Protein AF-A0A3D0MUG8-F1 (afdb_monomer_lite)

Sequence (70 aa):
MPLRHKSAQKRARQTVKRTERNKKYKALLKRAVKNVVDLKDKSKATEELKKTTKLLDRAATKGIIHKNKA

Structure (mmCIF, N/CA/C/O backbone):
data_AF-A0A3D0MUG8-F1
#
_entry.id   AF-A0A3D0MUG8-F1
#
loop_
_atom_site.group_PDB
_atom_site.id
_atom_site.type_symbol
_atom_site.label_atom_id
_atom_site.label_alt_id
_atom_site.label_comp_id
_atom_site.label_asym_id
_atom_site.label_entity_id
_atom_site.label_seq_id
_atom_site.pdbx_PDB_ins_code
_atom_site.Cartn_x
_atom_site.Cartn_y
_atom_site.Cartn_z
_atom_site.occupancy
_atom_site.B_iso_or_equiv
_atom_site.auth_seq_id
_atom_site.auth_comp_id
_atom_site.auth_asym_id
_atom_site.auth_atom_id
_atom_site.pdbx_PDB_model_num
ATOM 1 N N . MET A 1 1 ? 7.224 -11.177 -29.293 1.00 56.09 1 MET A N 1
ATOM 2 C CA . MET A 1 1 ? 8.443 -10.405 -29.626 1.00 56.09 1 MET A CA 1
ATOM 3 C C . MET A 1 1 ? 8.827 -9.510 -28.456 1.00 56.09 1 MET A C 1
ATOM 5 O O . MET A 1 1 ? 7.936 -8.879 -27.894 1.00 56.09 1 MET A O 1
ATOM 9 N N . PRO A 1 2 ? 10.106 -9.456 -28.050 1.00 64.62 2 PRO A N 1
ATOM 10 C CA . PRO A 1 2 ? 10.557 -8.505 -27.037 1.00 64.62 2 PRO A CA 1
ATOM 11 C C . PRO A 1 2 ? 10.320 -7.068 -27.524 1.00 64.62 2 PRO A C 1
ATOM 13 O O . PRO A 1 2 ? 10.464 -6.783 -28.711 1.00 64.62 2 PRO A O 1
ATOM 16 N N . LEU A 1 3 ? 9.926 -6.160 -26.621 1.00 76.06 3 LEU A N 1
ATOM 17 C CA . LEU A 1 3 ? 9.655 -4.767 -26.993 1.00 76.06 3 LEU A CA 1
ATOM 18 C C . LEU A 1 3 ? 10.885 -4.149 -27.681 1.00 76.06 3 LEU A C 1
ATOM 20 O O . LEU A 1 3 ? 11.999 -4.278 -27.177 1.00 76.06 3 LEU A O 1
ATOM 24 N N . ARG A 1 4 ? 10.676 -3.445 -28.803 1.00 82.88 4 ARG A N 1
ATOM 25 C CA . ARG A 1 4 ? 11.743 -2.918 -29.680 1.00 82.88 4 ARG A CA 1
ATOM 26 C C . ARG A 1 4 ? 12.727 -1.981 -28.964 1.00 82.88 4 ARG A C 1
ATOM 28 O O . ARG A 1 4 ? 13.900 -1.931 -29.312 1.00 82.88 4 ARG A O 1
ATOM 35 N N . HIS A 1 5 ? 12.271 -1.270 -27.931 1.00 90.38 5 HIS A N 1
ATOM 36 C CA . HIS A 1 5 ? 13.093 -0.338 -27.156 1.00 90.38 5 HIS A CA 1
ATOM 37 C C . HIS A 1 5 ? 13.579 -0.956 -25.836 1.00 90.38 5 HIS A C 1
ATOM 39 O O . HIS A 1 5 ? 12.785 -1.465 -25.038 1.00 90.38 5 HIS A O 1
ATOM 45 N N . LYS A 1 6 ? 14.883 -0.821 -25.543 1.00 89.62 6 LYS A N 1
ATOM 46 C CA . LYS A 1 6 ? 15.509 -1.296 -24.288 1.00 89.62 6 LYS A CA 1
ATOM 47 C C . LYS A 1 6 ? 14.808 -0.745 -23.033 1.00 89.62 6 LYS A C 1
ATOM 49 O O . LYS A 1 6 ? 14.629 -1.458 -22.043 1.00 89.62 6 LYS A O 1
ATOM 54 N N . SER A 1 7 ? 14.355 0.511 -23.083 1.00 90.88 7 SER A N 1
ATOM 55 C CA . SER A 1 7 ? 13.581 1.160 -22.014 1.00 90.88 7 SER A CA 1
ATOM 56 C C . SER A 1 7 ? 12.242 0.461 -21.762 1.00 90.88 7 SER A C 1
ATOM 58 O O . SER A 1 7 ? 11.860 0.239 -20.611 1.00 90.88 7 SER A O 1
ATOM 60 N N . ALA A 1 8 ? 11.561 0.043 -22.824 1.00 91.56 8 ALA A N 1
ATOM 61 C CA . ALA A 1 8 ? 10.264 -0.608 -22.757 1.00 91.56 8 ALA A CA 1
ATOM 62 C C . ALA A 1 8 ? 10.377 -2.033 -22.179 1.00 91.56 8 ALA A C 1
ATOM 64 O O . ALA A 1 8 ? 9.606 -2.402 -21.291 1.00 91.56 8 ALA A O 1
ATOM 65 N N . GLN A 1 9 ? 11.421 -2.787 -22.545 1.00 91.25 9 GLN A N 1
ATOM 66 C CA . GLN A 1 9 ? 11.732 -4.076 -21.905 1.00 91.25 9 GLN A CA 1
ATOM 67 C C . GLN A 1 9 ? 12.048 -3.923 -20.404 1.00 91.25 9 GLN A C 1
ATOM 69 O O . GLN A 1 9 ? 11.637 -4.741 -19.577 1.00 91.25 9 GLN A O 1
ATOM 74 N N . LYS A 1 10 ? 12.757 -2.854 -20.007 1.00 91.69 10 LYS A N 1
ATOM 75 C CA . LYS A 1 10 ? 12.988 -2.529 -18.586 1.00 91.69 10 LYS A CA 1
ATOM 76 C C . LYS A 1 10 ? 11.674 -2.231 -17.862 1.00 91.69 10 LYS A C 1
ATOM 78 O O . LYS A 1 10 ? 11.470 -2.744 -16.762 1.00 91.69 10 LYS A O 1
ATOM 83 N N . ARG A 1 11 ? 10.778 -1.441 -18.463 1.00 94.06 11 ARG A N 1
ATOM 84 C CA . ARG A 1 11 ? 9.457 -1.144 -17.888 1.00 94.06 11 ARG A CA 1
ATOM 85 C C . ARG A 1 11 ? 8.629 -2.413 -17.701 1.00 94.06 11 ARG A C 1
ATOM 87 O O . ARG A 1 11 ? 8.139 -2.609 -16.597 1.00 94.06 11 ARG A O 1
ATOM 94 N N . ALA A 1 12 ? 8.571 -3.303 -18.694 1.00 92.06 12 ALA A N 1
ATOM 95 C CA . ALA A 1 12 ? 7.853 -4.577 -18.588 1.00 92.06 12 ALA A CA 1
ATOM 96 C C . ALA A 1 12 ? 8.317 -5.406 -17.374 1.00 92.06 12 ALA A C 1
ATOM 98 O O . ALA A 1 12 ? 7.502 -5.797 -16.539 1.00 92.06 12 ALA A O 1
ATOM 99 N N . ARG A 1 13 ? 9.637 -5.565 -17.193 1.00 93.00 13 ARG A N 1
ATOM 100 C CA . ARG A 1 13 ? 10.217 -6.270 -16.031 1.00 93.00 13 ARG A CA 1
ATOM 101 C C . ARG A 1 13 ? 9.879 -5.603 -14.694 1.00 93.00 13 ARG A C 1
ATOM 103 O O . ARG A 1 13 ? 9.595 -6.283 -13.711 1.00 93.00 13 ARG A O 1
ATOM 110 N N . GLN A 1 14 ? 9.911 -4.271 -14.635 1.00 95.75 14 GLN A N 1
ATOM 111 C CA . GLN A 1 14 ? 9.538 -3.532 -13.424 1.00 95.75 14 GLN A CA 1
ATOM 112 C C . GLN A 1 14 ? 8.044 -3.656 -13.106 1.00 95.75 14 GLN A C 1
ATOM 114 O O . GLN A 1 14 ? 7.679 -3.742 -11.934 1.00 95.75 14 GLN A O 1
ATOM 119 N N . THR A 1 15 ? 7.190 -3.649 -14.130 1.00 95.50 15 THR A N 1
ATOM 120 C CA . THR A 1 15 ? 5.737 -3.743 -13.975 1.00 95.50 15 THR A CA 1
ATOM 121 C C . THR A 1 15 ? 5.346 -5.051 -13.309 1.00 95.50 15 THR A C 1
ATOM 123 O O . THR A 1 15 ? 4.603 -4.997 -12.339 1.00 95.50 15 THR A O 1
ATOM 126 N N . VAL A 1 16 ? 5.907 -6.192 -13.722 1.00 95.62 16 VAL A N 1
ATOM 127 C CA . VAL A 1 16 ? 5.622 -7.497 -13.090 1.00 95.62 16 VAL A CA 1
ATOM 128 C C . VAL A 1 16 ? 5.868 -7.446 -11.576 1.00 95.62 16 VAL A C 1
ATOM 130 O O . VAL A 1 16 ? 4.958 -7.700 -10.788 1.00 95.62 16 VAL A O 1
ATOM 133 N N . LYS A 1 17 ? 7.049 -6.967 -11.160 1.00 95.62 17 LYS A N 1
ATOM 134 C CA . LYS A 1 17 ? 7.409 -6.827 -9.736 1.00 95.62 17 LYS A CA 1
ATOM 135 C C . LYS A 1 17 ? 6.460 -5.893 -8.974 1.00 95.62 17 LYS A C 1
ATOM 137 O O . LYS A 1 17 ? 6.053 -6.183 -7.848 1.00 95.62 17 LYS A O 1
ATOM 142 N N . ARG A 1 18 ? 6.093 -4.752 -9.571 1.00 95.19 18 ARG A N 1
ATOM 143 C CA . ARG A 1 18 ? 5.159 -3.786 -8.959 1.00 95.19 18 ARG A CA 1
ATOM 144 C C . ARG A 1 18 ? 3.747 -4.361 -8.843 1.00 95.19 18 ARG A C 1
ATOM 146 O O . ARG A 1 18 ? 3.104 -4.163 -7.813 1.00 95.19 18 ARG A O 1
ATOM 153 N N . THR A 1 19 ? 3.284 -5.076 -9.864 1.00 95.88 19 THR A N 1
ATOM 154 C CA . THR A 1 19 ? 1.964 -5.711 -9.901 1.00 95.88 19 THR A CA 1
ATOM 155 C C . THR A 1 19 ? 1.840 -6.771 -8.817 1.00 95.88 19 THR A C 1
ATOM 157 O O . THR A 1 19 ? 0.877 -6.731 -8.055 1.00 95.88 19 THR A O 1
ATOM 160 N N . GLU A 1 20 ? 2.825 -7.658 -8.668 1.00 95.38 20 GLU A N 1
ATOM 161 C CA . GLU A 1 20 ? 2.829 -8.674 -7.608 1.00 95.38 20 GLU A CA 1
ATOM 162 C C . GLU A 1 20 ? 2.787 -8.054 -6.211 1.00 95.38 20 GLU A C 1
ATOM 164 O O . GLU A 1 20 ? 1.962 -8.439 -5.379 1.00 95.38 20 GLU A O 1
ATOM 169 N N . ARG A 1 21 ? 3.630 -7.041 -5.966 1.00 93.56 21 ARG A N 1
ATOM 170 C CA . ARG A 1 21 ? 3.628 -6.287 -4.707 1.00 93.56 21 ARG A CA 1
ATOM 171 C C . ARG A 1 21 ? 2.242 -5.704 -4.434 1.00 93.56 21 ARG A C 1
ATOM 173 O O . ARG A 1 21 ? 1.667 -5.947 -3.377 1.00 93.56 21 ARG A O 1
ATOM 180 N N . ASN A 1 22 ? 1.685 -4.959 -5.387 1.00 93.75 22 ASN A N 1
ATOM 181 C CA . ASN A 1 22 ? 0.398 -4.288 -5.217 1.00 93.75 22 ASN A CA 1
ATOM 182 C C . ASN A 1 22 ? -0.755 -5.293 -5.047 1.00 93.75 22 ASN A C 1
ATOM 184 O O . ASN A 1 22 ? -1.664 -5.040 -4.258 1.00 93.75 22 ASN A O 1
ATOM 188 N N . LYS A 1 23 ? -0.709 -6.445 -5.732 1.00 94.50 23 LYS A N 1
ATOM 189 C CA . LYS A 1 23 ? -1.694 -7.529 -5.594 1.00 94.50 23 LYS A CA 1
ATOM 190 C C . LYS A 1 23 ? -1.711 -8.082 -4.168 1.00 94.50 23 LYS A C 1
ATOM 192 O O . LYS A 1 23 ? -2.788 -8.179 -3.585 1.00 94.50 23 LYS A O 1
ATOM 197 N N . LYS A 1 24 ? -0.537 -8.368 -3.588 1.00 92.69 24 LYS A N 1
ATOM 198 C CA . LYS A 1 24 ? -0.406 -8.864 -2.204 1.00 92.69 24 LYS A CA 1
ATOM 199 C C . LYS A 1 24 ? -1.028 -7.893 -1.196 1.00 92.69 24 LYS A C 1
ATOM 201 O O . LYS A 1 24 ? -1.891 -8.286 -0.419 1.00 92.69 24 LYS A O 1
ATOM 206 N N . TYR A 1 25 ? -0.661 -6.613 -1.258 1.00 92.06 25 TYR A N 1
ATOM 207 C CA . TYR A 1 25 ? -1.203 -5.606 -0.339 1.00 92.06 25 TYR A CA 1
ATOM 208 C C . TYR A 1 25 ? -2.712 -5.390 -0.508 1.00 92.06 25 TYR A C 1
ATOM 210 O O . TYR A 1 25 ? -3.428 -5.326 0.486 1.00 92.06 25 TYR A O 1
ATOM 218 N N . LYS A 1 26 ? -3.224 -5.333 -1.746 1.00 90.62 26 LYS A N 1
ATOM 219 C CA . LYS A 1 26 ? -4.670 -5.197 -1.989 1.00 90.62 26 LYS A CA 1
ATOM 220 C C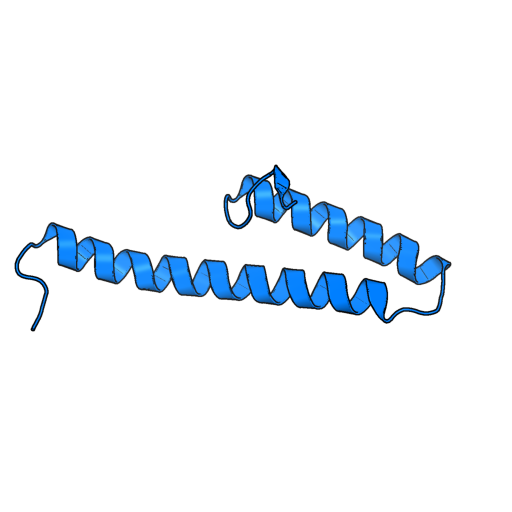 . LYS A 1 26 ? -5.462 -6.393 -1.455 1.00 90.62 26 LYS A C 1
ATOM 222 O O . LYS A 1 26 ? -6.550 -6.195 -0.925 1.00 90.62 26 LYS A O 1
ATOM 227 N N . ALA A 1 27 ? -4.935 -7.611 -1.582 1.00 93.25 27 ALA A N 1
ATOM 228 C CA . ALA A 1 27 ? -5.577 -8.806 -1.036 1.00 93.25 27 ALA A CA 1
ATOM 229 C C . ALA A 1 27 ? -5.637 -8.772 0.500 1.00 93.25 27 ALA A C 1
ATOM 231 O O . ALA A 1 27 ? -6.691 -9.041 1.072 1.00 93.25 27 ALA A O 1
ATOM 232 N N . LEU A 1 28 ? -4.540 -8.372 1.153 1.00 90.56 28 LEU A N 1
ATOM 233 C CA . LEU A 1 28 ? -4.487 -8.215 2.610 1.00 90.56 28 LEU A CA 1
ATOM 234 C C . LEU A 1 28 ? -5.499 -7.180 3.113 1.00 90.56 28 LEU A C 1
ATOM 236 O O . LEU A 1 28 ? -6.250 -7.476 4.036 1.00 90.56 28 LEU A O 1
ATOM 240 N N . LEU A 1 29 ? -5.568 -6.008 2.472 1.00 89.56 29 LEU A N 1
ATOM 241 C CA . LEU A 1 29 ? -6.524 -4.955 2.837 1.00 89.56 29 LEU A CA 1
ATOM 242 C C . LEU A 1 29 ? -7.971 -5.435 2.709 1.00 89.56 29 LEU A C 1
ATOM 244 O O . LEU A 1 29 ? -8.754 -5.279 3.638 1.00 89.56 29 LEU A O 1
ATOM 248 N N . LYS A 1 30 ? -8.318 -6.073 1.583 1.00 90.12 30 LYS A N 1
ATOM 249 C CA . LYS A 1 30 ? -9.667 -6.616 1.371 1.00 90.12 30 LYS A CA 1
ATOM 250 C C . LYS A 1 30 ? -10.046 -7.645 2.435 1.00 90.12 30 LYS A C 1
ATOM 252 O O . LYS A 1 30 ? -11.175 -7.629 2.911 1.00 90.12 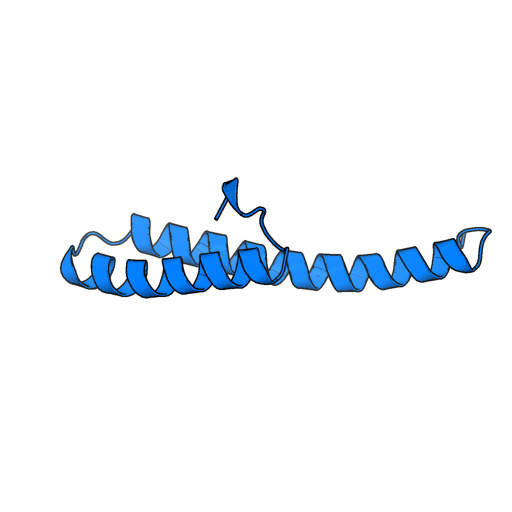30 LYS A O 1
ATOM 257 N N . ARG A 1 31 ? -9.112 -8.525 2.811 1.00 92.06 31 ARG A N 1
ATOM 258 C CA . ARG A 1 31 ? -9.342 -9.532 3.853 1.00 92.06 31 ARG A CA 1
ATOM 259 C C . ARG A 1 31 ? -9.521 -8.891 5.228 1.00 92.06 31 ARG A C 1
ATOM 261 O O . ARG A 1 31 ? -10.450 -9.264 5.928 1.00 92.06 31 ARG A O 1
ATOM 268 N N . ALA A 1 32 ? -8.674 -7.928 5.588 1.00 88.12 32 ALA A N 1
ATOM 269 C CA . ALA A 1 32 ? -8.774 -7.221 6.864 1.00 88.12 32 ALA A CA 1
ATOM 270 C C . ALA A 1 32 ? -10.123 -6.498 7.004 1.00 88.12 32 ALA A C 1
ATOM 272 O O . ALA A 1 32 ? -10.814 -6.682 7.999 1.00 88.12 32 ALA A O 1
ATOM 273 N N . VAL A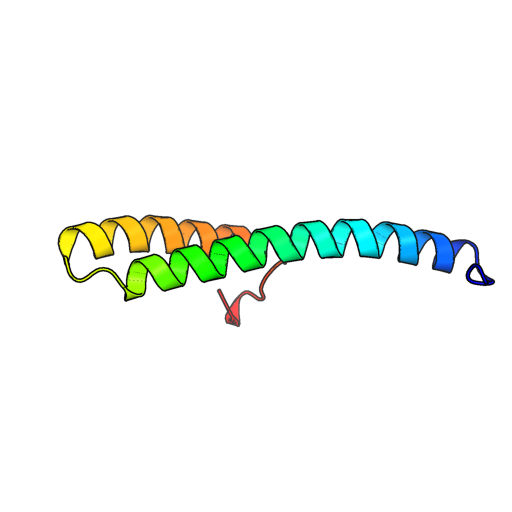 1 33 ? -10.551 -5.772 5.964 1.00 88.44 33 VAL A N 1
ATOM 274 C CA . VAL A 1 33 ? -11.862 -5.102 5.947 1.00 88.44 33 VAL A CA 1
ATOM 275 C C . VAL A 1 33 ? -13.004 -6.112 6.067 1.00 88.44 33 VAL A C 1
ATOM 277 O O . VAL A 1 33 ? -13.901 -5.914 6.878 1.00 88.44 33 VAL A O 1
ATOM 280 N N . LYS A 1 34 ? -12.957 -7.218 5.312 1.00 89.31 34 LYS A N 1
ATOM 281 C CA . LYS A 1 34 ? -13.982 -8.267 5.396 1.00 89.31 34 LYS A CA 1
ATOM 282 C C . LYS A 1 34 ? -14.086 -8.852 6.809 1.00 89.31 34 LYS A C 1
ATOM 284 O O . LYS A 1 34 ? -15.183 -8.959 7.339 1.00 89.31 34 LYS A O 1
ATOM 289 N N . ASN A 1 35 ? -12.951 -9.165 7.434 1.00 87.00 35 ASN A N 1
ATOM 290 C CA . ASN A 1 35 ? -12.925 -9.713 8.788 1.00 87.00 35 ASN A CA 1
ATOM 291 C C . ASN A 1 35 ? -13.580 -8.769 9.808 1.00 87.00 35 ASN A C 1
ATOM 293 O O . ASN A 1 35 ? -14.287 -9.238 10.688 1.00 87.00 35 ASN A O 1
ATOM 297 N N . VAL A 1 36 ? -13.362 -7.453 9.692 1.00 85.69 36 VAL A N 1
ATOM 298 C CA . VAL A 1 36 ? -13.993 -6.466 10.585 1.00 85.69 36 VAL A CA 1
ATOM 299 C C . VAL A 1 36 ? -15.514 -6.438 10.403 1.00 85.69 36 VAL A C 1
ATOM 301 O O . VAL A 1 36 ? -16.231 -6.327 11.391 1.00 85.69 36 VAL A O 1
ATOM 304 N N . VAL A 1 37 ? -16.005 -6.568 9.167 1.00 85.00 37 VAL A N 1
ATOM 305 C CA . VAL A 1 37 ? -17.448 -6.567 8.857 1.00 85.00 37 VAL A CA 1
ATOM 306 C C . VAL A 1 37 ? -18.143 -7.848 9.328 1.00 85.00 37 VAL A C 1
ATOM 308 O O . VAL A 1 37 ? -19.271 -7.788 9.808 1.00 85.00 37 VAL A O 1
ATOM 311 N N . ASP A 1 38 ? -17.477 -8.998 9.222 1.00 87.62 38 ASP A N 1
ATOM 312 C CA . ASP A 1 38 ? -18.054 -10.298 9.587 1.00 87.62 38 ASP A CA 1
ATOM 313 C C . ASP A 1 38 ? -18.101 -10.529 11.119 1.00 87.62 38 ASP A C 1
ATOM 315 O O . ASP A 1 38 ? -18.777 -11.446 11.598 1.00 87.62 38 ASP A O 1
ATOM 319 N N . LEU A 1 39 ? -17.397 -9.711 11.914 1.00 85.94 39 LEU A N 1
ATOM 320 C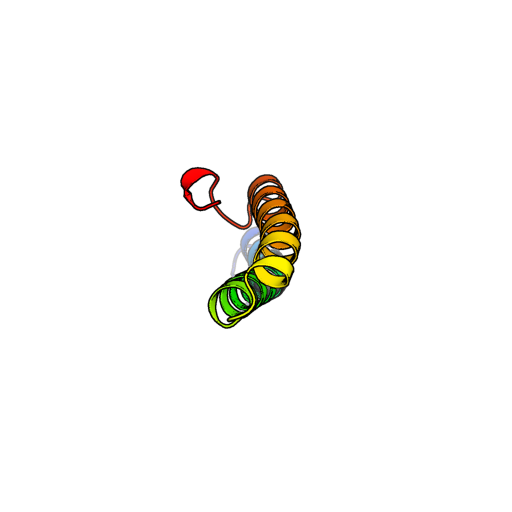 CA . LEU A 1 39 ? -17.380 -9.809 13.377 1.00 85.94 39 LEU A CA 1
ATO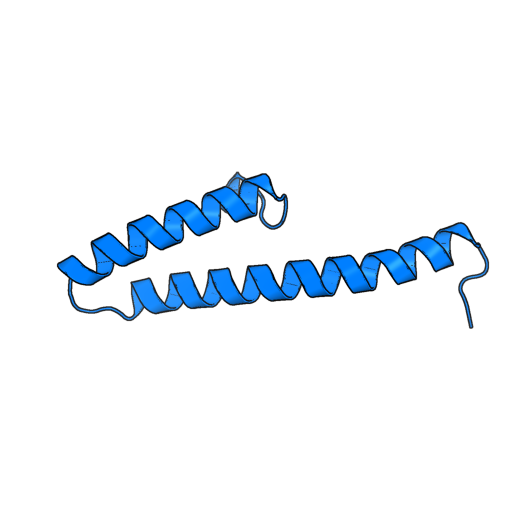M 321 C C . LEU A 1 39 ? -18.688 -9.288 13.995 1.00 85.94 39 LEU A C 1
ATOM 323 O O . LEU A 1 39 ? -19.044 -8.122 13.856 1.00 85.94 39 LEU A O 1
ATOM 327 N N . LYS A 1 40 ? -19.371 -10.149 14.762 1.00 79.12 40 LYS A N 1
ATOM 328 C CA . LYS A 1 40 ? -20.606 -9.806 15.498 1.00 79.12 40 LYS A CA 1
ATOM 329 C C . LYS A 1 40 ? -20.350 -9.242 16.906 1.00 79.12 40 LYS A C 1
ATOM 331 O O . LYS A 1 40 ? -21.204 -8.553 17.459 1.00 79.12 40 LYS A O 1
ATOM 336 N N . ASP A 1 41 ? -19.169 -9.500 17.470 1.00 85.31 41 ASP A N 1
ATOM 337 C CA . ASP A 1 41 ? -18.763 -9.030 18.800 1.00 85.31 41 ASP A CA 1
ATOM 338 C C . ASP A 1 41 ? -18.222 -7.593 18.741 1.00 85.31 41 ASP A C 1
ATOM 340 O O . ASP A 1 41 ? -17.143 -7.351 18.192 1.00 85.31 41 ASP A O 1
ATOM 344 N N . LYS A 1 42 ? -18.911 -6.639 19.386 1.00 79.69 42 LYS A N 1
ATOM 345 C CA . LYS A 1 42 ? -18.516 -5.214 19.386 1.00 79.69 42 LYS A CA 1
ATOM 346 C C . LYS A 1 42 ? -17.095 -4.973 19.907 1.00 79.69 42 LYS A C 1
ATOM 348 O O . LYS A 1 42 ? -16.347 -4.220 19.294 1.00 79.69 42 LYS A O 1
ATOM 353 N N . SER A 1 43 ? -16.700 -5.611 21.009 1.00 82.00 43 SER A N 1
ATOM 354 C CA . SER A 1 43 ? -15.371 -5.403 21.608 1.00 82.00 43 SER A CA 1
ATOM 355 C C . SER A 1 43 ? -14.248 -5.841 20.655 1.00 82.00 43 SER A C 1
ATOM 357 O O . SER A 1 43 ? -13.395 -5.027 20.295 1.00 82.00 43 SER A O 1
ATOM 359 N N . LYS A 1 44 ? -14.322 -7.066 20.121 1.00 80.44 44 LYS A N 1
ATOM 360 C CA . LYS A 1 44 ? -13.331 -7.597 19.167 1.00 80.44 44 LYS A CA 1
ATOM 361 C C . LYS A 1 44 ? -13.302 -6.804 17.859 1.00 80.44 44 LYS A C 1
ATOM 363 O O . LYS A 1 44 ? -12.228 -6.556 17.315 1.00 80.44 44 LYS A O 1
ATOM 368 N N . ALA A 1 45 ? -14.462 -6.351 17.379 1.00 81.50 45 ALA A N 1
ATOM 369 C CA . ALA A 1 45 ? -14.547 -5.512 16.188 1.00 81.50 45 ALA A CA 1
ATOM 370 C C . ALA A 1 45 ? -13.806 -4.176 16.366 1.00 81.50 45 ALA A C 1
ATOM 372 O O . ALA A 1 45 ? -13.100 -3.752 15.455 1.00 81.50 45 ALA A O 1
ATOM 373 N N . THR A 1 46 ? -13.894 -3.529 17.537 1.00 85.44 46 THR A N 1
ATOM 374 C CA . THR A 1 46 ? -13.193 -2.250 17.773 1.00 85.44 46 THR A CA 1
ATOM 375 C C . THR A 1 46 ? -11.671 -2.390 17.782 1.00 85.44 46 THR A C 1
ATOM 377 O O . THR A 1 46 ? -10.967 -1.511 17.278 1.00 85.44 46 THR A O 1
ATOM 380 N N . GLU A 1 47 ? -11.143 -3.494 18.308 1.00 86.94 47 GLU A N 1
ATOM 381 C CA . GLU A 1 47 ? -9.704 -3.765 18.300 1.00 86.94 47 GLU A CA 1
ATOM 382 C C . GLU A 1 47 ? -9.193 -4.055 16.888 1.00 86.94 47 GLU A C 1
ATOM 384 O O . GLU A 1 47 ? -8.161 -3.525 16.466 1.00 86.94 47 GLU A O 1
ATOM 389 N N . GLU A 1 48 ? -9.934 -4.864 16.134 1.00 85.00 48 GLU A N 1
ATOM 390 C CA . GLU A 1 48 ? -9.556 -5.245 14.777 1.00 85.00 48 GLU A CA 1
ATOM 391 C C . GLU A 1 48 ? -9.704 -4.076 13.793 1.00 85.00 48 GLU A C 1
ATOM 393 O O . GLU A 1 48 ? -8.885 -3.908 12.883 1.00 85.00 48 GLU A O 1
ATOM 398 N N . LEU A 1 49 ? -10.672 -3.187 14.032 1.00 88.69 49 LEU A N 1
ATOM 399 C CA . LEU A 1 49 ? -10.826 -1.933 13.301 1.00 88.69 49 LEU A CA 1
ATOM 400 C C . LEU A 1 49 ? -9.588 -1.046 13.480 1.00 88.69 49 LEU A C 1
ATOM 402 O O . LEU A 1 49 ? -9.024 -0.609 12.480 1.00 88.69 49 LEU A O 1
ATOM 406 N N . LYS A 1 50 ? -9.092 -0.850 14.712 1.00 89.25 50 LYS A N 1
ATOM 407 C CA . LYS A 1 50 ? -7.874 -0.049 14.973 1.00 89.25 50 LYS A CA 1
ATOM 408 C C . LYS A 1 50 ? -6.637 -0.590 14.246 1.00 89.25 50 LYS A C 1
ATOM 410 O O . LYS A 1 50 ? -5.785 0.174 13.792 1.00 89.25 50 LYS A O 1
ATOM 415 N N . LYS A 1 51 ? -6.509 -1.915 14.130 1.00 88.25 51 LYS A N 1
ATOM 416 C CA . LYS A 1 51 ? -5.417 -2.535 13.359 1.00 88.25 51 LYS A CA 1
ATOM 417 C C . LYS A 1 51 ? -5.601 -2.307 11.860 1.00 88.25 51 LYS A C 1
ATOM 419 O O . LYS A 1 51 ? -4.630 -2.022 11.155 1.00 88.25 51 LYS A O 1
ATOM 424 N N . THR A 1 52 ? -6.838 -2.417 11.383 1.00 88.94 52 THR A N 1
ATOM 425 C CA . THR A 1 52 ? -7.186 -2.277 9.966 1.00 88.94 52 THR A CA 1
ATOM 426 C C . THR A 1 52 ? -7.023 -0.840 9.474 1.00 88.94 52 THR A C 1
ATOM 428 O O . THR A 1 52 ? -6.469 -0.643 8.395 1.00 88.94 52 THR A O 1
ATOM 431 N N . THR A 1 53 ? -7.385 0.168 10.272 1.00 89.19 53 THR A N 1
ATOM 432 C CA . THR A 1 53 ? -7.151 1.587 9.942 1.00 89.19 53 THR A CA 1
ATOM 433 C C . THR A 1 53 ? -5.660 1.883 9.809 1.00 89.19 53 THR A C 1
ATOM 435 O O . THR A 1 53 ? -5.211 2.361 8.770 1.00 89.19 53 THR A O 1
ATOM 438 N N . LYS A 1 54 ? -4.842 1.438 10.772 1.00 90.94 54 LYS A N 1
ATOM 439 C CA . LYS A 1 54 ? -3.377 1.560 10.684 1.00 90.94 54 LYS A CA 1
ATOM 440 C C . LYS A 1 54 ? -2.801 0.869 9.440 1.00 90.94 54 LYS A C 1
ATOM 442 O O . LYS A 1 54 ? -1.801 1.323 8.876 1.00 90.94 54 LYS A O 1
ATOM 447 N N . LEU A 1 55 ? -3.380 -0.256 9.018 1.00 89.62 55 LEU A N 1
ATOM 448 C CA . LEU A 1 55 ? -2.979 -0.960 7.798 1.00 89.62 55 LEU A CA 1
ATOM 449 C C . LEU A 1 55 ? -3.332 -0.148 6.535 1.00 89.62 55 LEU A C 1
ATOM 451 O O . LEU A 1 55 ? -2.497 -0.065 5.628 1.00 89.62 55 LEU A O 1
ATOM 455 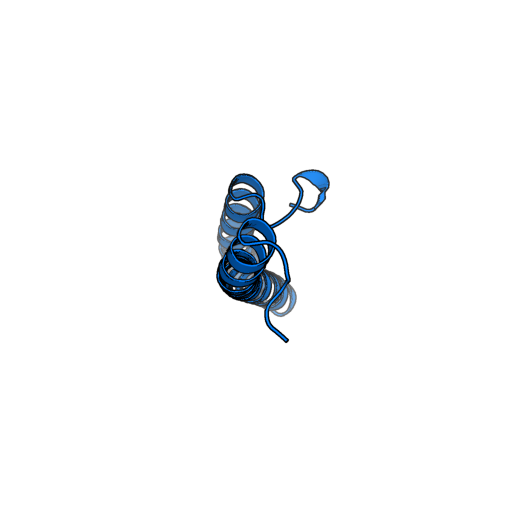N N . LEU A 1 56 ? -4.528 0.450 6.491 1.00 89.25 56 LEU A N 1
ATOM 456 C CA . LEU A 1 56 ? -5.007 1.308 5.400 1.00 89.25 56 LEU A CA 1
ATOM 457 C C . LEU A 1 56 ? -4.118 2.542 5.230 1.00 89.25 56 LEU A C 1
ATOM 459 O O . LEU A 1 56 ? -3.582 2.754 4.138 1.00 89.25 56 LEU A O 1
ATOM 463 N N . ASP A 1 57 ? -3.830 3.257 6.316 1.00 89.81 57 ASP A N 1
ATOM 464 C CA . ASP A 1 57 ? -2.966 4.442 6.295 1.00 89.81 57 ASP A CA 1
ATOM 465 C C . ASP A 1 57 ? -1.566 4.111 5.766 1.00 89.81 57 ASP A C 1
ATOM 467 O O . ASP A 1 57 ? -1.015 4.789 4.895 1.00 89.81 57 ASP A O 1
ATOM 471 N N . ARG A 1 58 ? -0.987 2.988 6.211 1.00 90.19 58 ARG A N 1
ATOM 472 C CA . ARG A 1 58 ? 0.325 2.533 5.721 1.00 90.19 58 ARG A CA 1
ATOM 473 C C . ARG A 1 58 ? 0.293 2.146 4.245 1.00 90.19 58 ARG A C 1
ATOM 475 O O . ARG A 1 58 ? 1.307 2.295 3.558 1.00 90.19 58 ARG A O 1
ATOM 482 N N . ALA A 1 59 ? -0.824 1.626 3.745 1.00 90.19 59 ALA A N 1
ATOM 483 C CA . ALA A 1 59 ? -0.983 1.321 2.328 1.00 90.19 59 ALA A CA 1
ATOM 484 C C . ALA A 1 59 ? -1.137 2.589 1.474 1.00 90.19 59 ALA A C 1
ATOM 486 O O . ALA A 1 59 ? -0.615 2.623 0.352 1.00 90.19 59 ALA A O 1
ATOM 487 N N . ALA A 1 60 ? -1.784 3.626 2.010 1.00 91.56 60 ALA A N 1
ATOM 488 C CA . ALA A 1 60 ? -1.900 4.936 1.380 1.00 91.56 60 ALA A CA 1
ATOM 489 C C . ALA A 1 60 ? -0.538 5.637 1.284 1.00 91.56 60 ALA A C 1
ATOM 491 O O . ALA A 1 60 ? -0.142 6.059 0.197 1.00 91.56 60 ALA A O 1
ATOM 492 N N . THR A 1 61 ? 0.251 5.649 2.365 1.00 91.44 61 THR A N 1
ATOM 493 C CA . THR A 1 61 ? 1.615 6.217 2.364 1.00 91.44 61 THR A CA 1
ATOM 494 C C . THR A 1 61 ? 2.538 5.513 1.366 1.00 91.44 61 THR A C 1
ATOM 496 O O . THR A 1 61 ? 3.381 6.143 0.734 1.00 91.44 61 THR A O 1
ATOM 499 N N . LYS A 1 62 ? 2.357 4.201 1.157 1.00 88.75 62 LYS A N 1
ATOM 500 C CA . LYS A 1 62 ? 3.105 3.416 0.155 1.00 88.75 62 LYS A CA 1
ATOM 501 C C . LYS A 1 62 ? 2.617 3.622 -1.291 1.00 88.75 62 LYS A C 1
ATOM 503 O O . LYS A 1 62 ? 3.176 3.004 -2.202 1.00 88.75 62 LYS A O 1
ATOM 508 N N . GLY A 1 63 ? 1.577 4.430 -1.513 1.00 88.94 63 GLY A N 1
ATOM 509 C CA . GLY A 1 63 ? 0.998 4.707 -2.832 1.00 88.94 63 GLY A CA 1
ATOM 510 C C . GLY A 1 63 ? 0.273 3.513 -3.460 1.00 88.94 63 GLY A C 1
ATOM 511 O O . GLY A 1 63 ? 0.183 3.410 -4.682 1.00 88.94 63 GLY A O 1
ATOM 512 N N . ILE A 1 64 ? -0.190 2.559 -2.647 1.00 89.62 64 ILE A N 1
ATOM 513 C CA . ILE A 1 64 ? -0.915 1.369 -3.128 1.00 89.62 64 ILE A CA 1
ATOM 514 C C . ILE A 1 64 ? -2.399 1.692 -3.330 1.00 89.62 64 ILE A C 1
ATOM 516 O O . ILE A 1 64 ? -3.033 1.170 -4.254 1.00 89.62 64 ILE A O 1
ATOM 520 N N . ILE A 1 65 ? -2.926 2.562 -2.469 1.00 89.94 65 ILE A N 1
ATOM 521 C CA . ILE A 1 65 ? -4.245 3.184 -2.561 1.00 89.94 65 ILE A CA 1
ATOM 522 C C . ILE A 1 65 ? -4.081 4.705 -2.525 1.00 89.94 65 ILE A C 1
ATOM 524 O O . ILE A 1 65 ? -3.091 5.218 -2.007 1.00 89.94 65 ILE A O 1
ATOM 528 N N . HIS A 1 66 ? -5.036 5.418 -3.115 1.00 89.56 66 HIS A N 1
ATOM 529 C CA . HIS A 1 66 ? -5.078 6.875 -3.038 1.00 89.56 66 HIS A CA 1
ATOM 530 C C . HIS A 1 66 ? -5.509 7.312 -1.631 1.00 89.56 66 HIS A C 1
ATOM 532 O O . HIS A 1 66 ? -6.296 6.606 -1.010 1.00 89.56 66 HIS A O 1
ATOM 538 N N . LYS A 1 67 ? -5.061 8.484 -1.162 1.00 86.31 67 LYS A N 1
ATOM 539 C CA . LYS A 1 67 ? -5.423 9.024 0.163 1.00 86.31 67 LYS A CA 1
ATOM 540 C C . LYS A 1 67 ? -6.939 9.149 0.348 1.00 86.31 67 LYS A C 1
ATOM 542 O O . LYS A 1 67 ? -7.465 8.704 1.346 1.00 86.31 67 LYS A O 1
ATOM 547 N N . ASN A 1 68 ? -7.647 9.629 -0.675 1.00 87.12 68 ASN A N 1
ATOM 548 C CA . ASN A 1 68 ? -9.120 9.708 -0.673 1.00 87.12 68 ASN A CA 1
ATOM 549 C C . ASN A 1 68 ? -9.828 8.341 -0.606 1.00 87.12 68 ASN A C 1
ATOM 551 O O . ASN A 1 68 ? -11.036 8.293 -0.428 1.00 87.12 68 ASN A O 1
ATOM 555 N N . LYS A 1 69 ? -9.103 7.243 -0.848 1.00 82.69 69 LYS A N 1
ATOM 556 C CA . LYS A 1 69 ? -9.619 5.870 -0.776 1.00 82.69 69 LYS A CA 1
ATOM 557 C C . LYS A 1 69 ? -9.128 5.139 0.483 1.00 82.69 69 LYS A C 1
ATOM 559 O O . LYS A 1 69 ? -9.416 3.952 0.627 1.00 82.69 69 LYS A O 1
ATOM 564 N N . ALA A 1 70 ? -8.302 5.795 1.295 1.00 70.12 70 ALA A N 1
ATOM 565 C CA . ALA A 1 70 ? -7.768 5.242 2.529 1.00 70.12 70 ALA A CA 1
ATOM 566 C C . ALA A 1 70 ? -8.835 5.255 3.621 1.00 70.12 70 ALA A C 1
ATOM 568 O O . ALA A 1 70 ? -9.629 6.221 3.636 1.00 70.12 70 ALA A O 1
#

Foldseek 3Di:
DQDPDPVVNVVVVVVVVVVVVLVVLVVVLVVLVVVLVPDPDPVVSVVSVVVSVVSVVVCCVVVSDPPVRD

Secondary structure (DSSP, 8-state):
---SSHHHHHHHHHHHHHHHHHHHHHHHHHHHHHHHHH---HHHHHHHHHHHHHHHHHHHHTTSS-GGG-

pLDDT: mean 88.13, std 6.78, range [56.09, 95.88]

Radius of gyration: 17.29 Å; chains: 1; bounding box: 36×20×51 Å